Protein AF-A0A0L0T7N2-F1 (afdb_monomer_lite)

InterPro domains:
  IPR027417 P-loop containing nucleoside triphosphate hydrolase [G3DSA:3.40.50.300] (1-58)

Organism: Allomyces macrogynus (strain ATCC 38327) (NCBI:txid578462)

Secondary structure (DSSP, 8-state):
---SEEEEESTT--SSHHHHHHHHHHHHHHHHT-SSEEEEE-SS--TT----TT----PPPPP------

Radius of gyration: 14.36 Å; chains: 1; bounding box: 33×23×47 Å

Foldseek 3Di:
DDDQEEEDEAQQPDPDPVVSLVSVVVVVVVCVPDNHHYHYYHPDDPVNDDDDPPDDDDDDPDDDPPPPD

Structure (mmCIF, N/CA/C/O backbone):
data_AF-A0A0L0T7N2-F1
#
_entry.id   AF-A0A0L0T7N2-F1
#
loop_
_atom_site.group_PDB
_atom_site.id
_atom_site.type_symbol
_atom_site.label_atom_id
_atom_site.label_alt_id
_atom_site.label_comp_id
_atom_site.label_asym_id
_atom_site.label_entity_id
_atom_site.label_seq_id
_atom_site.pdbx_PDB_ins_code
_atom_site.Cartn_x
_atom_site.Cartn_y
_atom_site.Cartn_z
_atom_site.occupancy
_atom_site.B_iso_or_equiv
_atom_site.auth_seq_id
_atom_site.auth_comp_id
_atom_site.auth_asym_id
_atom_site.auth_atom_id
_atom_site.pdbx_PDB_model_num
ATOM 1 N N . MET A 1 1 ? -21.447 12.768 6.094 1.00 61.06 1 MET A N 1
ATOM 2 C CA . MET A 1 1 ? -20.676 11.584 6.528 1.00 61.06 1 MET A CA 1
ATOM 3 C C . MET A 1 1 ? -19.612 11.299 5.482 1.00 61.06 1 MET A C 1
ATOM 5 O O . MET A 1 1 ? -19.922 11.447 4.304 1.00 61.06 1 MET A O 1
ATOM 9 N N . PRO A 1 2 ? -18.377 10.960 5.874 1.00 78.44 2 PRO A N 1
ATOM 10 C CA . PRO A 1 2 ? -17.384 10.464 4.928 1.00 78.44 2 PRO A CA 1
ATOM 11 C C . PRO A 1 2 ? -17.843 9.1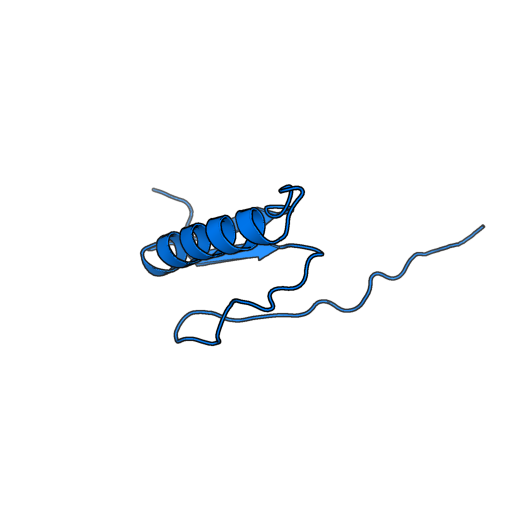51 4.270 1.00 78.44 2 PRO A C 1
ATOM 13 O O . PRO A 1 2 ? -18.585 8.385 4.878 1.00 78.44 2 PRO A O 1
ATOM 16 N N . SER A 1 3 ? -17.408 8.900 3.030 1.00 90.62 3 SER A N 1
ATOM 17 C CA . SER A 1 3 ? -17.735 7.664 2.299 1.00 90.62 3 SER A CA 1
ATOM 18 C C . SER A 1 3 ? -17.200 6.424 3.032 1.00 90.62 3 SER A C 1
ATOM 20 O O . SER A 1 3 ? -16.035 6.458 3.434 1.00 90.62 3 SER A O 1
ATOM 22 N N . PRO A 1 4 ? -17.981 5.328 3.155 1.00 93.62 4 PRO A N 1
ATOM 23 C CA . PRO A 1 4 ? -17.542 4.090 3.807 1.00 93.62 4 PRO A CA 1
ATOM 24 C C . PRO A 1 4 ? -16.424 3.369 3.043 1.00 93.62 4 PRO A C 1
ATOM 26 O O . PRO A 1 4 ? -15.678 2.596 3.638 1.00 93.62 4 PRO A O 1
ATOM 29 N N . ILE A 1 5 ? -16.290 3.630 1.738 1.00 94.94 5 ILE A N 1
ATOM 30 C CA . ILE A 1 5 ? -15.238 3.073 0.883 1.00 94.94 5 ILE A CA 1
ATOM 31 C C . ILE A 1 5 ? -14.555 4.211 0.126 1.00 94.94 5 ILE A C 1
ATOM 33 O O . ILE A 1 5 ? -15.221 5.118 -0.385 1.00 94.94 5 ILE A O 1
ATOM 37 N N . ARG A 1 6 ? -13.224 4.168 0.048 1.00 93.94 6 ARG A N 1
ATOM 38 C CA . ARG A 1 6 ? -12.408 5.126 -0.707 1.00 93.94 6 ARG A CA 1
ATOM 39 C C . ARG A 1 6 ? -11.401 4.379 -1.567 1.00 93.94 6 ARG A C 1
ATOM 41 O O . ARG A 1 6 ? -10.683 3.520 -1.067 1.00 93.94 6 ARG A O 1
ATOM 48 N N . CYS A 1 7 ? -11.341 4.729 -2.844 1.00 93.50 7 CYS A N 1
ATOM 49 C CA . CYS A 1 7 ? -10.443 4.100 -3.803 1.00 93.50 7 CYS A CA 1
ATOM 50 C C . CYS A 1 7 ? -9.389 5.107 -4.258 1.00 93.50 7 CYS A C 1
ATOM 52 O O . CYS A 1 7 ? -9.720 6.262 -4.527 1.00 93.50 7 CYS A O 1
ATOM 54 N N . LEU A 1 8 ? -8.141 4.662 -4.355 1.00 91.88 8 LEU A N 1
ATOM 55 C CA . LEU A 1 8 ? -7.042 5.442 -4.901 1.00 91.88 8 LEU A CA 1
ATOM 56 C C . LEU A 1 8 ? -6.304 4.592 -5.934 1.00 91.88 8 LEU A C 1
ATOM 58 O O . LEU A 1 8 ? -5.778 3.525 -5.613 1.00 91.88 8 LEU A O 1
ATOM 62 N N . ASP A 1 9 ? -6.294 5.075 -7.169 1.00 90.31 9 ASP A N 1
ATOM 63 C CA . ASP A 1 9 ? -5.626 4.443 -8.301 1.00 90.31 9 ASP A CA 1
ATOM 64 C C . ASP A 1 9 ? -4.339 5.200 -8.647 1.00 90.31 9 ASP A C 1
ATOM 66 O O . ASP A 1 9 ? -4.191 6.376 -8.309 1.00 90.31 9 ASP A O 1
ATOM 70 N N . GLU A 1 10 ? -3.396 4.508 -9.278 1.00 84.31 10 GLU A N 1
ATOM 71 C CA . GLU A 1 10 ? -2.125 5.051 -9.771 1.00 84.31 10 GLU A CA 1
ATOM 72 C C . GLU A 1 10 ? -1.310 5.866 -8.743 1.00 84.31 10 GLU A C 1
ATOM 74 O O . GLU A 1 10 ? -0.523 6.735 -9.097 1.00 84.31 10 GLU A O 1
ATOM 79 N N . PHE A 1 11 ? -1.404 5.559 -7.448 1.00 76.44 11 PHE A N 1
ATOM 80 C CA . PHE A 1 11 ? -0.750 6.333 -6.374 1.00 76.44 11 PHE A CA 1
ATOM 81 C C . PHE A 1 11 ? 0.791 6.274 -6.358 1.00 76.44 11 PHE A C 1
ATOM 83 O O . PHE A 1 11 ? 1.444 6.936 -5.553 1.00 76.44 11 PHE A O 1
ATOM 90 N N . GLY A 1 12 ? 1.393 5.468 -7.231 1.00 72.62 12 GLY A N 1
ATOM 91 C CA . GLY A 1 12 ? 2.833 5.237 -7.312 1.00 72.62 12 GLY A CA 1
ATOM 92 C C . GLY A 1 12 ? 3.578 6.097 -8.336 1.00 72.62 12 GLY A C 1
ATOM 93 O O . GLY A 1 12 ? 4.617 5.648 -8.809 1.00 72.62 12 GLY A O 1
ATOM 94 N N . VAL A 1 13 ? 3.091 7.299 -8.681 1.00 72.62 13 VAL A N 1
ATOM 95 C CA . VAL A 1 13 ? 3.665 8.196 -9.724 1.00 72.62 13 VAL A CA 1
ATOM 96 C C . VAL A 1 13 ? 5.084 8.714 -9.398 1.00 72.62 13 VAL A C 1
ATOM 98 O O . VAL A 1 13 ? 5.685 9.473 -10.158 1.00 72.62 13 VAL A O 1
ATOM 101 N N . TYR A 1 14 ? 5.661 8.317 -8.264 1.00 70.38 14 TYR A N 1
ATOM 102 C CA . TYR A 1 14 ? 7.011 8.710 -7.875 1.00 70.38 14 TYR A CA 1
ATOM 103 C C . TYR A 1 14 ? 8.070 8.028 -8.748 1.00 70.38 14 TYR A C 1
ATOM 105 O O . TYR A 1 14 ? 7.996 6.837 -9.049 1.00 70.38 14 TYR A O 1
ATOM 113 N N . ARG A 1 15 ? 9.076 8.810 -9.152 1.00 66.06 15 ARG A N 1
ATOM 114 C CA . ARG A 1 15 ? 10.098 8.388 -10.124 1.00 66.06 15 ARG A CA 1
ATOM 115 C C . ARG A 1 15 ? 11.098 7.379 -9.571 1.00 66.06 15 ARG A C 1
ATOM 117 O O . ARG A 1 15 ? 11.714 6.662 -10.353 1.00 66.06 15 ARG A O 1
ATOM 124 N N . ASP A 1 16 ? 11.265 7.326 -8.258 1.00 83.56 16 ASP A N 1
ATOM 125 C CA . ASP A 1 16 ? 12.212 6.444 -7.589 1.00 83.56 16 ASP A CA 1
ATOM 126 C C . ASP A 1 16 ? 11.526 5.555 -6.545 1.00 83.56 16 ASP A C 1
ATOM 128 O O . ASP A 1 16 ? 10.458 5.850 -6.002 1.00 83.56 16 ASP A O 1
ATOM 132 N N . GLU A 1 17 ? 12.156 4.412 -6.294 1.00 82.44 17 GLU A N 1
ATOM 133 C CA . GLU A 1 17 ? 11.634 3.375 -5.410 1.00 82.44 17 GLU A CA 1
ATOM 134 C C . GLU A 1 17 ? 11.596 3.803 -3.937 1.00 82.44 17 GLU A C 1
ATOM 136 O O . GLU A 1 17 ? 10.713 3.355 -3.204 1.00 82.44 17 GLU A O 1
ATOM 141 N N . VAL A 1 18 ? 12.500 4.696 -3.522 1.00 85.81 18 VAL A N 1
ATOM 142 C CA . VAL A 1 18 ? 12.606 5.165 -2.134 1.00 85.81 18 VAL A CA 1
ATOM 143 C C . VAL A 1 18 ? 11.391 6.015 -1.780 1.00 85.81 18 VAL A C 1
ATOM 145 O O . VAL A 1 18 ? 10.665 5.693 -0.840 1.00 85.81 18 VAL A O 1
ATOM 148 N N . ASN A 1 19 ? 11.102 7.036 -2.586 1.00 84.38 19 ASN A N 1
ATOM 149 C CA . ASN A 1 19 ? 9.950 7.911 -2.386 1.00 84.38 19 ASN A CA 1
ATOM 150 C C . ASN A 1 19 ? 8.633 7.139 -2.479 1.00 84.38 19 ASN A C 1
ATOM 152 O O . ASN A 1 19 ? 7.714 7.369 -1.692 1.00 84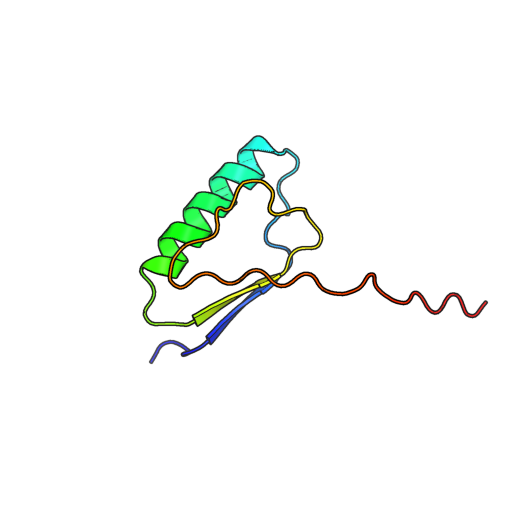.38 19 ASN A O 1
ATOM 156 N N . ARG A 1 20 ? 8.553 6.168 -3.394 1.00 85.69 20 ARG A N 1
ATOM 157 C CA . ARG A 1 20 ? 7.387 5.287 -3.509 1.00 85.69 20 ARG A CA 1
ATOM 158 C C . ARG A 1 20 ? 7.183 4.428 -2.257 1.00 85.69 20 ARG A C 1
ATOM 160 O O . ARG A 1 20 ? 6.046 4.266 -1.822 1.00 85.69 20 ARG A O 1
ATOM 167 N N . SER A 1 21 ? 8.254 3.875 -1.688 1.00 83.69 21 SER A N 1
ATOM 168 C CA . SER A 1 21 ? 8.193 3.080 -0.455 1.00 83.69 21 SER A CA 1
ATOM 169 C C . SER A 1 21 ? 7.691 3.919 0.721 1.00 83.69 21 SER A C 1
ATOM 171 O O . SER A 1 21 ? 6.771 3.498 1.420 1.00 83.69 21 SER A O 1
ATOM 173 N N . GLU A 1 22 ? 8.243 5.118 0.912 1.00 86.38 22 GLU A N 1
ATOM 174 C CA . GLU A 1 22 ? 7.831 6.000 2.010 1.00 86.38 22 GLU A CA 1
ATOM 175 C C . GLU A 1 22 ? 6.386 6.489 1.853 1.00 86.38 22 GLU A C 1
ATOM 177 O O . GLU A 1 22 ? 5.605 6.408 2.800 1.00 86.38 22 GLU A O 1
ATOM 182 N N . ALA A 1 23 ? 5.972 6.886 0.646 1.00 86.44 23 ALA A N 1
ATOM 183 C CA . ALA A 1 23 ? 4.583 7.263 0.384 1.00 86.44 23 ALA A CA 1
ATOM 184 C C . ALA A 1 23 ? 3.605 6.113 0.683 1.00 86.44 23 ALA A C 1
ATOM 186 O O . ALA A 1 23 ? 2.542 6.324 1.267 1.00 86.44 23 ALA A O 1
ATOM 187 N N . MET A 1 24 ? 3.973 4.881 0.326 1.00 86.06 24 MET A N 1
ATOM 188 C CA . MET A 1 24 ? 3.140 3.708 0.575 1.00 86.06 24 MET A CA 1
ATOM 189 C C . MET A 1 24 ? 3.003 3.391 2.067 1.00 86.06 24 MET A C 1
ATOM 191 O O . MET A 1 24 ? 1.907 3.042 2.502 1.00 86.06 24 MET A O 1
ATOM 195 N N . LYS A 1 25 ? 4.068 3.556 2.863 1.00 86.19 25 LYS A N 1
ATOM 196 C CA . LYS A 1 25 ? 3.988 3.415 4.327 1.00 86.19 25 LYS A CA 1
ATOM 197 C C . LYS A 1 25 ? 2.998 4.413 4.922 1.00 86.19 25 LYS A C 1
ATOM 199 O O . LYS A 1 25 ? 2.087 3.999 5.632 1.00 86.19 25 LYS A O 1
ATOM 2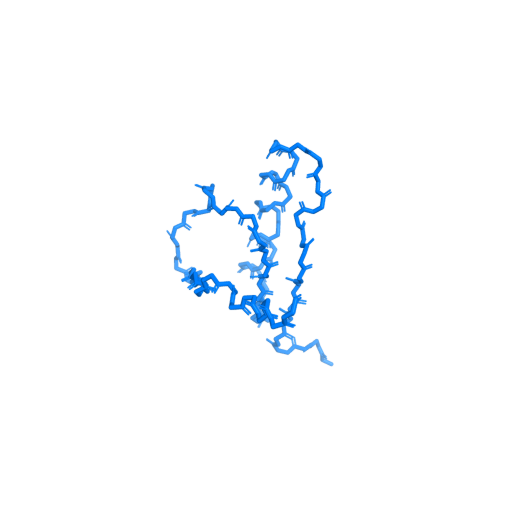04 N N . LEU A 1 26 ? 3.111 5.689 4.548 1.00 88.94 26 LEU A N 1
ATOM 205 C CA . LEU A 1 26 ? 2.216 6.748 5.027 1.00 88.94 26 LEU A CA 1
ATOM 206 C C . LEU A 1 26 ? 0.748 6.478 4.656 1.00 88.94 26 LEU A C 1
ATOM 208 O O . LEU A 1 26 ? -0.146 6.640 5.486 1.00 88.94 26 LEU A O 1
ATOM 212 N N . LEU A 1 27 ? 0.485 6.022 3.425 1.00 89.56 27 LEU A N 1
ATOM 213 C CA . LEU A 1 27 ? -0.865 5.654 2.980 1.00 89.56 27 LEU A CA 1
ATOM 214 C C . LEU A 1 27 ? -1.437 4.473 3.772 1.00 89.56 27 LEU A C 1
ATOM 216 O O . LEU A 1 27 ? -2.613 4.492 4.134 1.00 89.56 27 LEU A O 1
ATOM 220 N N . MET A 1 28 ? -0.618 3.458 4.052 1.00 88.06 28 MET A N 1
ATOM 221 C CA . MET A 1 28 ? -1.028 2.290 4.832 1.00 88.06 28 MET A CA 1
ATOM 222 C C . MET A 1 28 ? -1.315 2.647 6.293 1.00 88.06 28 MET A C 1
ATOM 224 O O . MET A 1 28 ? -2.324 2.202 6.835 1.00 88.06 28 MET A O 1
ATOM 228 N N . GLU A 1 29 ? -0.479 3.475 6.920 1.00 90.00 29 GLU A N 1
ATOM 229 C CA . GLU A 1 29 ? -0.706 3.968 8.284 1.00 90.00 29 GLU A CA 1
ATOM 230 C C . GLU A 1 29 ? -2.020 4.752 8.382 1.00 90.00 29 GLU A C 1
ATOM 232 O O . GLU A 1 29 ? -2.844 4.476 9.257 1.00 90.00 29 GLU A O 1
ATOM 237 N N . ALA A 1 30 ? -2.272 5.657 7.431 1.00 90.81 30 ALA A N 1
ATOM 238 C CA . ALA A 1 30 ? -3.526 6.401 7.362 1.00 90.81 30 ALA A CA 1
ATOM 239 C C . ALA A 1 30 ? -4.740 5.486 7.114 1.00 90.81 30 ALA A C 1
ATOM 241 O O . ALA A 1 30 ? -5.814 5.719 7.671 1.00 90.81 30 ALA A O 1
ATOM 242 N N . ALA A 1 31 ? -4.583 4.435 6.301 1.00 91.44 31 ALA A N 1
ATOM 243 C CA . ALA A 1 31 ? -5.641 3.466 6.031 1.00 91.44 31 ALA A CA 1
ATOM 244 C C . ALA A 1 31 ? -6.022 2.660 7.280 1.00 91.44 31 ALA A C 1
ATOM 246 O O . ALA A 1 31 ? -7.206 2.467 7.540 1.00 91.44 31 ALA A O 1
ATOM 247 N N . LEU A 1 32 ? -5.035 2.231 8.070 1.00 89.44 32 LEU A N 1
ATOM 248 C CA . LEU A 1 32 ? -5.254 1.457 9.298 1.00 89.44 32 LEU A CA 1
ATOM 249 C C . LEU A 1 32 ? -5.950 2.258 10.403 1.00 89.44 32 LEU A C 1
ATOM 251 O O . LEU A 1 32 ? -6.620 1.673 11.250 1.00 89.44 32 LEU A O 1
ATOM 255 N N . GLN A 1 33 ? -5.785 3.579 10.404 1.00 91.69 33 GLN A N 1
ATOM 256 C CA . GLN A 1 33 ? -6.455 4.484 11.340 1.00 91.69 33 GLN A CA 1
ATOM 257 C C . GLN A 1 33 ? -7.817 4.975 10.827 1.00 91.69 33 GLN A C 1
ATOM 259 O O . GLN A 1 33 ? -8.512 5.711 11.528 1.00 91.69 33 GLN A O 1
ATOM 264 N N . SER A 1 34 ? -8.205 4.605 9.604 1.00 91.88 34 SER A N 1
ATOM 265 C CA . SER A 1 34 ? -9.461 5.045 9.009 1.00 91.88 34 SER A CA 1
ATOM 266 C C . SER A 1 34 ? -10.640 4.193 9.470 1.00 91.88 34 SER A C 1
ATOM 268 O O . SER A 1 34 ? -10.563 2.971 9.535 1.00 91.88 34 SER A O 1
ATOM 270 N N . GLU A 1 35 ? -11.784 4.840 9.689 1.00 92.88 35 GLU A N 1
ATOM 271 C CA . GLU A 1 35 ? -13.076 4.155 9.831 1.00 92.88 35 GLU A CA 1
ATOM 272 C C . GLU A 1 35 ? -13.645 3.687 8.476 1.00 92.88 35 GLU A C 1
ATOM 274 O O . GLU A 1 35 ? -14.632 2.957 8.425 1.00 92.88 35 GLU A O 1
ATOM 279 N N . SER A 1 36 ? -13.057 4.138 7.361 1.00 93.00 36 SER A N 1
ATOM 280 C CA . SER A 1 36 ? -13.450 3.760 6.000 1.00 93.00 36 SER A CA 1
ATOM 281 C C . SER A 1 36 ? -12.568 2.627 5.472 1.00 93.00 36 SER A C 1
ATOM 283 O O . SER A 1 36 ? -11.389 2.544 5.801 1.00 93.00 36 SER A O 1
ATOM 285 N N . GLN A 1 37 ? -13.102 1.794 4.579 1.00 92.94 37 GLN A N 1
ATOM 286 C CA . GLN A 1 37 ? -12.295 0.830 3.834 1.00 92.94 37 GLN A CA 1
ATOM 287 C C . GLN A 1 37 ? -11.551 1.540 2.697 1.00 92.94 37 GLN A C 1
ATOM 289 O O . GLN A 1 37 ? -12.173 2.195 1.857 1.00 92.94 37 GLN A O 1
ATOM 294 N N . LEU A 1 38 ? -10.228 1.385 2.644 1.00 94.12 38 LEU A N 1
ATOM 295 C CA . LEU A 1 38 ? -9.407 1.919 1.559 1.0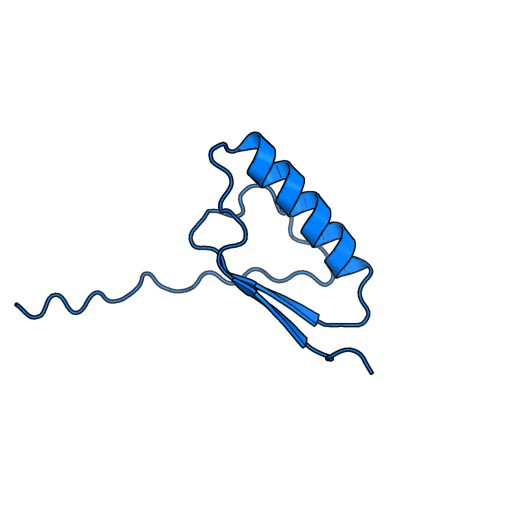0 94.12 38 LEU A CA 1
ATOM 296 C C . LEU A 1 38 ? -9.035 0.816 0.563 1.00 94.12 38 LEU A C 1
ATOM 298 O O . LEU A 1 38 ? -8.638 -0.283 0.950 1.00 94.12 38 LEU A O 1
ATOM 302 N N . VAL A 1 39 ? -9.160 1.123 -0.727 1.00 94.00 39 VAL A N 1
ATOM 303 C CA . VAL A 1 39 ? -8.752 0.259 -1.838 1.00 94.00 39 VAL A CA 1
ATOM 304 C C . VAL A 1 39 ? -7.686 0.984 -2.645 1.00 94.00 39 VAL A C 1
ATOM 306 O O . VAL A 1 39 ? -7.941 2.039 -3.220 1.00 94.00 39 VAL A O 1
ATOM 309 N N . PHE A 1 40 ? -6.494 0.401 -2.691 1.00 91.56 40 PHE A N 1
ATOM 310 C CA . PHE A 1 40 ? -5.363 0.925 -3.444 1.00 91.56 40 PHE A CA 1
ATOM 311 C C . PHE A 1 40 ? -5.129 0.069 -4.686 1.00 91.56 40 PHE A C 1
ATOM 313 O O . PHE A 1 40 ? -5.021 -1.154 -4.579 1.00 91.56 40 PHE A O 1
ATOM 320 N N . ILE A 1 41 ? -5.034 0.703 -5.853 1.00 90.88 41 ILE A N 1
ATOM 321 C CA . ILE A 1 41 ? -4.735 0.040 -7.126 1.00 90.88 41 ILE A CA 1
ATOM 322 C C . ILE A 1 41 ? -3.437 0.627 -7.677 1.00 90.88 41 ILE A C 1
ATOM 324 O O . ILE A 1 41 ? -3.224 1.837 -7.674 1.00 90.88 41 ILE A O 1
ATOM 328 N N . THR A 1 42 ? -2.516 -0.246 -8.080 1.00 86.88 42 THR A N 1
ATOM 329 C CA . THR A 1 42 ? -1.254 0.156 -8.702 1.00 86.88 42 THR A CA 1
ATOM 330 C C . THR A 1 42 ? -0.733 -0.951 -9.617 1.00 86.88 42 THR A C 1
ATOM 332 O O . THR A 1 42 ? -0.837 -2.128 -9.263 1.00 86.88 42 THR A O 1
ATOM 335 N N . PRO A 1 43 ? -0.143 -0.610 -10.778 1.00 84.50 43 PRO A N 1
ATOM 336 C CA . PRO A 1 43 ? 0.562 -1.578 -11.617 1.00 84.50 43 PRO A CA 1
ATOM 337 C C . PRO A 1 43 ? 1.945 -1.948 -11.052 1.00 84.50 43 PRO A C 1
ATOM 339 O O . PRO A 1 43 ? 2.628 -2.820 -11.589 1.00 84.50 43 PRO A O 1
ATOM 342 N N . LEU A 1 44 ? 2.397 -1.265 -9.995 1.00 79.31 44 LEU A N 1
ATOM 343 C CA . LEU A 1 44 ? 3.725 -1.429 -9.412 1.00 79.31 44 LEU A CA 1
ATOM 344 C C . LEU A 1 44 ? 3.722 -2.502 -8.318 1.00 79.31 44 LEU A C 1
ATOM 346 O O . LEU A 1 44 ? 2.719 -2.753 -7.655 1.00 79.31 44 LEU A O 1
ATOM 350 N N . THR A 1 45 ? 4.867 -3.148 -8.098 1.00 73.69 45 THR A N 1
ATOM 351 C CA . THR A 1 45 ? 4.965 -4.217 -7.097 1.00 73.69 45 THR A CA 1
ATOM 352 C C . THR A 1 45 ? 4.940 -3.669 -5.667 1.00 73.69 45 THR A C 1
ATOM 354 O O . THR A 1 45 ? 5.689 -2.755 -5.328 1.00 73.69 45 THR A O 1
ATOM 357 N N . LEU A 1 46 ? 4.157 -4.306 -4.796 1.00 74.06 46 LEU A N 1
ATOM 358 C CA . LEU A 1 46 ? 3.995 -3.960 -3.378 1.00 74.06 46 LEU A CA 1
ATOM 359 C C . LEU A 1 46 ? 4.998 -4.700 -2.469 1.00 74.06 46 LEU A C 1
ATOM 361 O O . LEU A 1 46 ? 4.630 -5.192 -1.409 1.00 74.06 46 LEU A O 1
ATOM 365 N N . ARG A 1 47 ? 6.272 -4.809 -2.880 1.00 68.12 47 ARG A N 1
ATOM 366 C CA . ARG A 1 47 ? 7.286 -5.661 -2.206 1.00 68.12 47 ARG A CA 1
ATOM 367 C C . ARG A 1 47 ? 7.501 -5.351 -0.721 1.00 68.12 47 ARG A C 1
ATOM 369 O O . ARG A 1 47 ? 7.980 -6.208 0.009 1.00 68.12 47 ARG A O 1
ATOM 376 N N . TYR A 1 48 ? 7.179 -4.134 -0.300 1.00 65.44 48 TYR A N 1
ATOM 377 C CA . TYR A 1 48 ? 7.489 -3.613 1.030 1.00 65.44 48 TYR A CA 1
ATOM 378 C C . TYR A 1 48 ? 6.331 -3.702 2.021 1.00 65.44 48 TYR A C 1
ATOM 380 O O . TYR A 1 48 ? 6.520 -3.379 3.191 1.00 65.44 48 TYR A O 1
ATOM 388 N N . VAL A 1 49 ? 5.136 -4.105 1.580 1.00 69.88 49 VAL A N 1
ATOM 389 C CA . VAL A 1 49 ? 3.975 -4.154 2.470 1.00 69.88 49 VAL A CA 1
ATOM 390 C C . VAL A 1 49 ? 3.811 -5.574 2.997 1.00 69.88 49 VAL A C 1
ATOM 392 O O . VAL A 1 49 ? 3.564 -6.507 2.238 1.00 69.88 49 VAL A O 1
ATOM 395 N N . LEU A 1 50 ? 3.988 -5.732 4.308 1.00 70.38 50 LEU A N 1
ATOM 396 C CA . LEU A 1 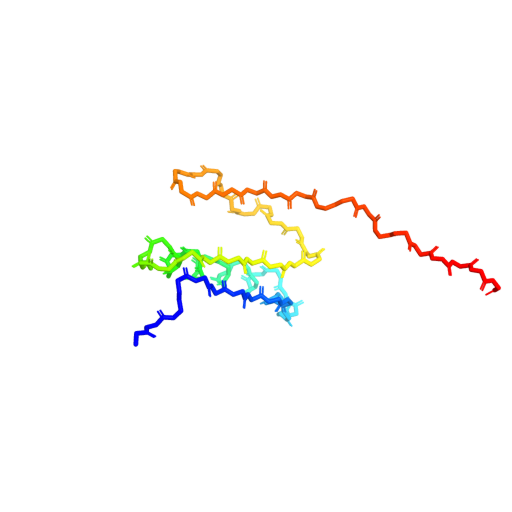50 ? 3.801 -7.007 4.99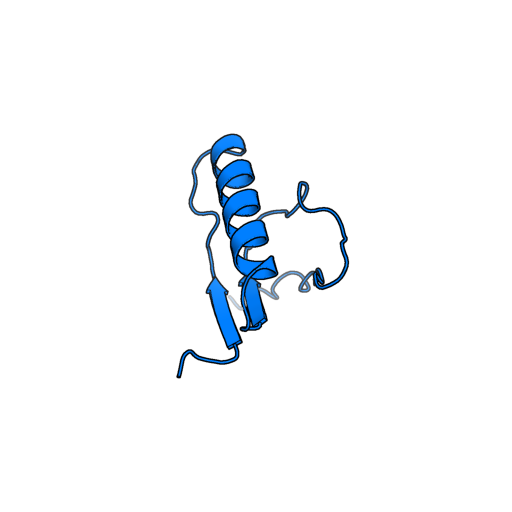1 1.00 70.38 50 LEU A CA 1
ATOM 397 C C . LEU A 1 50 ? 2.309 -7.295 5.181 1.00 70.38 50 LEU A C 1
ATOM 399 O O . LEU A 1 50 ? 1.503 -6.387 5.406 1.00 70.38 50 LEU A O 1
ATOM 403 N N . GLU A 1 51 ? 1.948 -8.575 5.116 1.00 75.19 51 GLU A N 1
ATOM 404 C CA . GLU A 1 51 ? 0.624 -9.026 5.528 1.00 75.19 51 GLU A CA 1
ATOM 405 C C . GLU A 1 51 ? 0.416 -8.729 7.013 1.00 75.19 51 GLU A C 1
ATOM 407 O O . GLU A 1 51 ? 1.230 -9.078 7.867 1.00 75.19 51 GLU A O 1
ATOM 412 N N . GLN A 1 52 ? -0.690 -8.059 7.317 1.00 82.00 52 GLN A N 1
ATOM 413 C CA . GLN A 1 52 ? -1.075 -7.699 8.673 1.00 82.00 52 GLN A CA 1
ATOM 414 C C . GLN A 1 52 ? -2.595 -7.717 8.802 1.00 82.00 52 GLN A C 1
ATOM 416 O O . GLN A 1 52 ? -3.332 -7.662 7.814 1.00 82.00 52 GLN A O 1
ATOM 421 N N . LYS A 1 53 ? -3.084 -7.797 10.040 1.00 84.75 53 LYS A N 1
ATOM 422 C CA . LYS A 1 53 ? -4.520 -7.856 10.322 1.00 84.75 53 LYS A CA 1
ATOM 423 C C . LYS A 1 53 ? -5.223 -6.613 9.760 1.00 84.75 53 LYS A C 1
ATOM 425 O O . LYS A 1 53 ? -4.860 -5.495 10.099 1.00 84.75 53 LYS A O 1
ATOM 430 N N . GLY A 1 54 ? -6.246 -6.825 8.931 1.00 87.31 54 GLY A N 1
ATOM 431 C CA . GLY A 1 54 ? -7.004 -5.745 8.286 1.00 87.31 54 GLY A CA 1
ATOM 432 C C . GLY A 1 54 ? -6.478 -5.324 6.910 1.00 87.31 54 GLY A C 1
ATOM 433 O O . GLY A 1 54 ? -7.101 -4.487 6.265 1.00 87.31 54 GLY A O 1
ATOM 434 N N . VAL A 1 55 ? -5.390 -5.930 6.423 1.00 89.50 55 VAL A N 1
ATOM 435 C CA . VAL A 1 55 ? -4.829 -5.666 5.091 1.00 89.50 55 VAL A CA 1
ATOM 436 C C . VAL A 1 55 ? -4.934 -6.919 4.231 1.00 89.50 55 VAL A C 1
ATOM 438 O O . VAL A 1 55 ? -4.574 -8.012 4.663 1.00 89.50 55 VAL A O 1
ATOM 441 N N . LYS A 1 56 ? -5.425 -6.762 2.999 1.00 89.75 56 LYS A N 1
ATOM 442 C CA . LYS A 1 56 ? -5.529 -7.847 2.019 1.00 89.75 56 LYS A CA 1
ATOM 443 C C . LYS A 1 56 ? -4.873 -7.437 0.709 1.00 89.75 56 LYS A C 1
ATOM 445 O O . LYS A 1 56 ? -5.255 -6.427 0.121 1.00 89.75 56 LYS A O 1
ATOM 450 N N . PHE A 1 57 ? -3.959 -8.270 0.220 1.00 88.06 57 PHE A N 1
ATOM 451 C CA . PHE A 1 57 ? -3.381 -8.127 -1.113 1.00 88.06 57 PHE A CA 1
ATOM 452 C C . PHE A 1 57 ? -4.148 -8.970 -2.121 1.00 88.06 57 PHE A C 1
ATOM 454 O O . PHE A 1 57 ? -4.514 -10.115 -1.858 1.00 88.06 57 PHE A O 1
ATOM 461 N N . MET A 1 58 ? -4.392 -8.393 -3.293 1.00 88.94 58 MET A N 1
ATOM 462 C CA . MET A 1 58 ? -5.012 -9.082 -4.418 1.00 88.94 58 MET A CA 1
ATOM 463 C C . MET A 1 58 ? -4.209 -8.750 -5.669 1.00 88.94 58 MET A C 1
ATOM 465 O O . MET A 1 58 ? -4.100 -7.586 -6.046 1.00 88.94 58 MET A O 1
ATOM 469 N N . ARG A 1 59 ? -3.631 -9.773 -6.305 1.00 88.19 59 ARG A N 1
ATOM 470 C CA . ARG A 1 59 ? -2.984 -9.627 -7.608 1.00 88.19 59 ARG A CA 1
ATOM 471 C C . ARG A 1 59 ? -4.019 -9.892 -8.693 1.00 88.19 59 ARG A C 1
ATOM 473 O O . ARG A 1 59 ? -4.597 -10.975 -8.740 1.00 88.19 59 ARG A O 1
ATOM 480 N N . LEU A 1 60 ? -4.231 -8.905 -9.554 1.00 89.50 60 LEU A N 1
ATOM 481 C CA . LEU A 1 60 ? -5.051 -9.071 -10.747 1.00 89.50 60 LEU A CA 1
ATOM 482 C C . LEU A 1 60 ? -4.283 -9.885 -11.803 1.00 89.50 60 LEU A C 1
ATOM 484 O O . LEU A 1 60 ? -3.050 -9.801 -11.848 1.00 89.50 60 LEU A O 1
ATOM 488 N N . PRO A 1 61 ? -4.979 -10.686 -12.631 1.00 88.88 61 PRO A N 1
ATOM 489 C CA . PRO A 1 61 ? -4.357 -11.325 -13.783 1.00 88.88 61 PRO A CA 1
ATOM 490 C C . PRO A 1 61 ? -3.795 -10.265 -14.734 1.00 88.88 61 PRO A C 1
ATOM 492 O O . PRO A 1 61 ? -4.301 -9.141 -14.794 1.00 88.88 61 PRO A O 1
ATOM 495 N N . ASP A 1 62 ? -2.755 -10.633 -15.480 1.00 86.31 62 ASP A N 1
ATOM 496 C CA . ASP A 1 62 ? -2.167 -9.731 -16.466 1.00 86.31 62 ASP A CA 1
ATOM 497 C C . ASP A 1 62 ? -3.246 -9.310 -17.487 1.00 86.31 62 ASP A C 1
ATOM 499 O O . ASP A 1 62 ? -4.077 -10.135 -17.889 1.00 86.31 62 ASP A O 1
ATOM 503 N N . PRO A 1 63 ? -3.289 -8.026 -17.892 1.00 86.94 63 PRO A N 1
ATOM 504 C CA . PRO A 1 63 ? -4.355 -7.525 -18.746 1.00 86.94 63 PRO A CA 1
ATOM 505 C C . PRO A 1 63 ? -4.319 -8.214 -20.111 1.00 86.94 63 PRO A C 1
ATOM 507 O O . PRO A 1 63 ? -3.274 -8.282 -20.763 1.00 86.94 63 PRO A O 1
ATOM 510 N N . VAL A 1 64 ? -5.480 -8.668 -20.583 1.00 86.56 64 VAL A N 1
ATOM 511 C CA . VAL A 1 64 ? -5.617 -9.184 -21.947 1.00 86.56 64 VAL A CA 1
ATOM 512 C C . VAL A 1 64 ? -5.572 -7.998 -22.901 1.00 86.56 64 VAL A C 1
ATOM 514 O O . VAL A 1 64 ? -6.545 -7.260 -23.052 1.00 86.56 64 VAL A O 1
ATOM 517 N N . ARG A 1 65 ? -4.426 -7.793 -23.551 1.00 82.12 65 ARG A N 1
ATOM 518 C CA . ARG A 1 65 ? -4.345 -6.859 -24.673 1.00 82.12 65 ARG A CA 1
ATOM 519 C C . ARG A 1 65 ? -5.008 -7.526 -25.864 1.00 82.12 65 ARG A C 1
ATOM 521 O O . ARG A 1 65 ? -4.469 -8.484 -26.413 1.00 82.12 65 ARG A O 1
ATOM 528 N N . ASN A 1 66 ? -6.177 -7.033 -26.256 1.00 72.94 66 ASN A N 1
ATOM 529 C CA . ASN A 1 66 ? -6.755 -7.398 -27.537 1.00 72.94 66 ASN A CA 1
ATOM 530 C C . ASN A 1 66 ? -5.941 -6.691 -28.629 1.00 72.94 66 ASN A C 1
ATOM 532 O O . ASN A 1 66 ? -6.347 -5.652 -29.141 1.00 72.94 66 ASN A O 1
ATOM 536 N N . ASN A 1 67 ? -4.758 -7.225 -28.941 1.00 62.81 67 ASN A N 1
ATOM 537 C CA . ASN A 1 67 ? -4.015 -6.872 -30.147 1.00 62.81 67 ASN A CA 1
ATOM 538 C C . ASN A 1 67 ? -4.740 -7.519 -31.338 1.00 62.81 67 ASN A C 1
ATOM 540 O O . ASN A 1 67 ? -4.236 -8.444 -31.971 1.00 62.81 67 ASN A O 1
ATOM 544 N N . ALA A 1 68 ? -5.984 -7.105 -31.567 1.00 57.28 68 ALA A N 1
ATOM 545 C CA . ALA A 1 68 ? -6.672 -7.360 -32.810 1.00 57.28 68 ALA A CA 1
ATOM 546 C C . ALA A 1 68 ? -6.309 -6.200 -33.742 1.00 57.28 68 ALA A C 1
ATOM 548 O O . ALA A 1 68 ? -6.850 -5.106 -33.587 1.00 57.28 68 ALA A O 1
ATOM 549 N N . GLN A 1 69 ? -5.417 -6.528 -34.687 1.00 44.50 69 GLN A N 1
ATOM 550 C CA . GLN A 1 69 ? -4.794 -5.727 -35.757 1.00 44.50 69 GLN A CA 1
ATOM 551 C C . GLN A 1 69 ? -3.426 -5.127 -35.432 1.00 44.50 69 GLN A C 1
ATOM 553 O O . GLN A 1 69 ? -3.329 -4.223 -34.577 1.00 44.50 69 GLN A O 1
#

pLDDT: mean 83.28, std 10.2, range [44.5, 94.94]

Sequence (69 aa):
MPSPIRCLDEFGVYRDEVNRSEAMKLLMEAALQSESQLVFITPLTLRYVLEQKGVKFMRLPDPVRNNAQ